Protein AF-A0A7V2E9V0-F1 (afdb_monomer)

Secondary structure (DSSP, 8-state):
--HHHHHHHH-TT-HHHHHHHHHHHHHHHHHHHHTT-HHHHHHHHHHHHHHHHHHHHH-TT-HHHHHHHHHHHHHHHHHHHHTT-HHHHHHHHHHHHHHHHHHHHH--

Nearest PDB structures (foldseek):
  1zu2-assembly1_A  TM=8.548E-01  e=7.743E-02  Arabidopsis thaliana
  8e12-assembly1_B  TM=6.847E-01  e=3.351E-01  synthetic construct
  8e0m-assembly4_L  TM=5.694E-01  e=6.615E-01  synthetic construct
  4jhr-assembly1_B  TM=5.248E-01  e=1.239E+00  Mus musculus

pLDDT: mean 92.77, std 11.83, range [48.84, 98.88]

Foldseek 3Di:
DDPLVVCCVVCVPDLVSLQVQLVVLQVVLVVCVVVVVLVSSLVSLVSSLVSLVVSCVVCVVDLVSLQSNLVSLQSNLVSCVVVVVNVSSVVSNVSSVVSVVVSVVVPD

Radius of gyration: 14.07 Å; Cα contacts (8 Å, |Δi|>4): 119; chains: 1; bounding box: 38×20×38 Å

Sequence (108 aa):
MQLDERLVAEHPQVPQYRQELAGTHNNLGVLLQATGRTAEAEKAYRQALQLRERLAAEHPQVPQYRQELAGTHNNLGLLLQATGRTAEAEKAYRQALQLDERLVAEHP

Solvent-accessible surface area (backbone atoms only — not comparable to full-atom values): 5520 Å² total; per-residue (Å²): 138,57,73,62,64,51,51,34,70,76,42,67,83,46,66,66,56,42,51,52,48,21,50,52,26,38,52,50,12,53,53,26,46,78,69,68,39,50,73,61,12,52,52,24,29,52,54,14,41,58,41,26,53,50,46,28,68,77,38,70,90,45,62,64,37,40,53,53,34,19,55,44,27,41,53,47,14,52,53,29,43,77,70,70,40,49,73,60,11,51,50,26,40,52,53,15,51,56,41,51,54,50,50,44,72,78,57,118

Structure (mmCIF, N/CA/C/O backbone):
data_AF-A0A7V2E9V0-F1
#
_entry.id   AF-A0A7V2E9V0-F1
#
loop_
_atom_site.group_PDB
_atom_site.id
_atom_site.type_symbol
_atom_site.label_atom_id
_atom_site.label_alt_id
_atom_site.label_comp_id
_atom_site.label_asym_id
_atom_site.label_entity_id
_atom_site.label_seq_id
_atom_site.pdbx_PDB_ins_code
_atom_site.Cartn_x
_atom_site.Cartn_y
_atom_site.Cartn_z
_atom_site.occupancy
_atom_site.B_iso_or_equiv
_atom_site.auth_seq_id
_atom_site.auth_comp_id
_atom_site.auth_asym_id
_atom_site.auth_atom_id
_atom_site.pdbx_PDB_model_num
ATOM 1 N N . MET A 1 1 ? 13.100 1.947 15.342 1.00 48.84 1 MET A N 1
ATOM 2 C CA . MET A 1 1 ? 13.970 1.681 14.184 1.00 48.84 1 MET A CA 1
ATOM 3 C C . MET A 1 1 ? 14.191 0.186 14.116 1.00 48.84 1 MET A C 1
ATOM 5 O O . MET A 1 1 ? 14.881 -0.353 14.976 1.00 48.84 1 MET A O 1
ATOM 9 N N . GLN A 1 2 ? 13.511 -0.475 13.182 1.00 54.72 2 GLN A N 1
ATOM 10 C CA . GLN A 1 2 ? 13.718 -1.894 12.876 1.00 54.72 2 GLN A CA 1
ATOM 11 C C . GLN A 1 2 ? 14.872 -2.015 11.868 1.00 54.72 2 GLN A C 1
ATOM 13 O O . GLN A 1 2 ? 15.123 -1.082 11.106 1.00 54.72 2 GLN A O 1
ATOM 18 N N . LEU A 1 3 ? 15.615 -3.123 11.918 1.00 59.44 3 LEU A N 1
ATOM 19 C CA . LEU A 1 3 ? 16.844 -3.360 11.142 1.00 59.44 3 LEU A CA 1
ATOM 20 C C . LEU A 1 3 ? 16.653 -3.103 9.629 1.00 59.44 3 LEU A C 1
ATOM 22 O O . LEU A 1 3 ? 17.548 -2.576 8.970 1.00 59.44 3 LEU A O 1
ATOM 26 N N . ASP A 1 4 ? 15.451 -3.384 9.129 1.00 58.25 4 ASP A N 1
ATOM 27 C CA . ASP A 1 4 ? 15.064 -3.265 7.721 1.00 58.25 4 ASP A CA 1
ATOM 28 C C . ASP A 1 4 ? 15.016 -1.804 7.235 1.00 58.25 4 ASP A C 1
ATOM 30 O O . ASP A 1 4 ? 15.428 -1.503 6.115 1.00 58.25 4 ASP A O 1
ATOM 34 N N . GLU A 1 5 ? 14.609 -0.856 8.091 1.00 64.88 5 GLU A N 1
ATOM 35 C CA . GLU A 1 5 ? 14.615 0.580 7.756 1.00 64.88 5 GLU A CA 1
ATOM 36 C C . GLU A 1 5 ? 16.049 1.114 7.608 1.00 64.88 5 GLU A C 1
ATOM 38 O O . GLU A 1 5 ? 16.317 1.970 6.763 1.00 64.88 5 GLU A O 1
ATOM 43 N N . ARG A 1 6 ? 16.990 0.591 8.410 1.00 66.44 6 ARG A N 1
ATOM 44 C CA . ARG A 1 6 ? 18.412 0.961 8.340 1.00 66.44 6 ARG A CA 1
ATOM 45 C C . ARG A 1 6 ? 19.096 0.379 7.112 1.00 66.44 6 ARG A C 1
ATOM 47 O O . ARG A 1 6 ? 19.824 1.106 6.448 1.00 66.44 6 ARG A O 1
ATOM 54 N N . LEU A 1 7 ? 18.840 -0.885 6.783 1.00 62.81 7 LEU A N 1
ATOM 55 C CA . LEU A 1 7 ? 19.409 -1.524 5.592 1.00 62.81 7 LEU A CA 1
ATOM 56 C C . LEU A 1 7 ? 18.962 -0.831 4.303 1.00 62.81 7 LEU A C 1
ATOM 58 O O . LEU A 1 7 ? 19.778 -0.615 3.411 1.00 62.81 7 LEU A O 1
ATOM 62 N N . VAL A 1 8 ? 17.701 -0.402 4.223 1.00 61.59 8 VAL A N 1
ATOM 63 C CA . VAL A 1 8 ? 17.219 0.394 3.086 1.00 61.59 8 VAL A CA 1
ATOM 64 C C . VAL A 1 8 ? 17.820 1.805 3.078 1.00 61.59 8 VAL A C 1
ATOM 66 O O . VAL A 1 8 ? 18.086 2.337 2.004 1.00 61.59 8 VAL A O 1
ATOM 69 N N . ALA A 1 9 ? 18.078 2.419 4.235 1.00 66.62 9 ALA A N 1
ATOM 70 C CA . ALA A 1 9 ? 18.741 3.724 4.301 1.00 66.62 9 ALA A CA 1
ATOM 71 C C . ALA A 1 9 ? 20.236 3.664 3.924 1.00 66.62 9 ALA A C 1
ATOM 73 O O . ALA A 1 9 ? 20.745 4.595 3.302 1.00 66.62 9 ALA A O 1
ATOM 74 N N . GLU A 1 10 ? 20.928 2.578 4.281 1.00 69.62 10 GLU A N 1
ATOM 75 C CA . GLU A 1 10 ? 22.354 2.351 3.998 1.00 69.62 10 GLU A CA 1
ATOM 76 C C . GLU A 1 10 ? 22.579 1.810 2.568 1.00 69.62 10 GLU A C 1
ATOM 78 O O . GLU A 1 10 ? 23.575 2.142 1.924 1.00 69.62 10 GLU A O 1
ATOM 83 N N . HIS A 1 11 ? 21.619 1.053 2.023 1.00 68.50 11 HIS A N 1
ATOM 84 C CA . HIS A 1 11 ? 21.648 0.505 0.662 1.00 68.50 11 HIS A CA 1
ATOM 85 C C . HIS A 1 11 ? 20.378 0.848 -0.127 1.00 68.50 11 HIS A C 1
ATOM 87 O O . HIS A 1 11 ? 19.682 -0.048 -0.620 1.00 68.50 11 HIS A O 1
ATOM 93 N N . PRO A 1 12 ? 20.081 2.145 -0.333 1.00 63.28 12 PRO A N 1
ATOM 94 C CA . PRO A 1 12 ? 18.840 2.566 -0.959 1.00 63.28 12 PRO A CA 1
ATOM 95 C C . PRO A 1 12 ? 18.734 2.099 -2.400 1.00 63.28 12 PRO A C 1
ATOM 97 O O . PRO A 1 12 ? 17.656 2.172 -2.947 1.00 63.28 12 PRO A O 1
ATOM 100 N N . GLN A 1 13 ? 19.796 1.625 -3.048 1.00 68.31 13 GLN A N 1
ATOM 101 C CA . GLN A 1 13 ? 19.772 1.239 -4.459 1.00 68.31 13 GLN A CA 1
ATOM 102 C C . GLN A 1 13 ? 19.388 -0.223 -4.710 1.00 68.31 13 GLN A C 1
ATOM 104 O O . GLN A 1 13 ? 19.184 -0.569 -5.866 1.00 68.31 13 GLN A O 1
ATOM 109 N N . VAL A 1 14 ? 19.267 -1.070 -3.679 1.00 86.25 14 VAL A N 1
ATOM 110 C CA . VAL A 1 14 ? 18.920 -2.492 -3.857 1.00 86.25 14 VAL A CA 1
ATOM 111 C C . VAL A 1 14 ? 17.393 -2.649 -3.901 1.00 86.25 14 VAL A C 1
ATOM 113 O O . VAL A 1 14 ? 16.742 -2.471 -2.865 1.00 86.25 14 VAL A O 1
ATOM 116 N N . PRO A 1 15 ? 16.789 -2.981 -5.059 1.00 90.06 15 PRO A N 1
ATOM 117 C CA . PRO A 1 15 ? 15.331 -3.037 -5.191 1.00 90.06 15 PRO A CA 1
ATOM 118 C C . PRO A 1 15 ? 14.689 -4.090 -4.280 1.00 90.06 15 PRO A C 1
ATOM 120 O O . PRO A 1 15 ? 13.611 -3.858 -3.737 1.00 90.06 15 PRO A O 1
ATOM 123 N N . GLN A 1 16 ? 15.374 -5.215 -4.054 1.00 91.00 16 GLN A N 1
ATOM 124 C CA . GLN A 1 16 ? 14.893 -6.322 -3.224 1.00 91.00 16 GLN A CA 1
ATOM 125 C C . GLN A 1 16 ? 14.650 -5.894 -1.773 1.00 91.00 16 GLN A C 1
ATOM 127 O O . GLN A 1 16 ? 13.586 -6.167 -1.233 1.00 91.00 16 GLN A O 1
ATOM 132 N N . TYR A 1 17 ? 15.565 -5.136 -1.159 1.00 91.25 17 TYR A N 1
ATOM 133 C CA . TYR A 1 17 ? 15.386 -4.681 0.227 1.00 91.25 17 TYR A CA 1
ATOM 134 C C . TYR A 1 17 ? 14.202 -3.727 0.373 1.00 91.25 17 TYR A C 1
ATOM 136 O O . TYR A 1 17 ? 13.453 -3.799 1.345 1.00 91.25 17 TYR A O 1
ATOM 144 N N . ARG A 1 18 ? 13.989 -2.844 -0.612 1.00 92.00 18 ARG A N 1
ATOM 145 C CA . ARG A 1 18 ? 12.804 -1.977 -0.616 1.00 92.00 18 ARG A CA 1
ATOM 146 C C . ARG A 1 18 ? 11.519 -2.783 -0.794 1.00 92.00 18 ARG A C 1
ATOM 148 O O . ARG A 1 18 ? 10.511 -2.430 -0.187 1.00 92.00 18 ARG A O 1
ATOM 155 N N . GLN A 1 19 ? 11.551 -3.824 -1.625 1.00 94.75 19 GLN A N 1
ATOM 156 C CA . GLN A 1 19 ? 10.399 -4.686 -1.882 1.00 94.75 19 GLN A CA 1
ATOM 157 C C . GLN A 1 19 ? 10.028 -5.495 -0.631 1.00 94.75 19 GLN A C 1
ATOM 159 O O . GLN A 1 19 ? 8.865 -5.480 -0.228 1.00 94.75 19 GLN A O 1
ATOM 164 N N . GLU A 1 20 ? 11.009 -6.089 0.049 1.00 95.06 20 GLU A N 1
ATOM 165 C CA . GLU A 1 20 ? 10.811 -6.773 1.331 1.00 95.06 20 GLU A CA 1
ATOM 166 C C . GLU A 1 20 ? 10.286 -5.817 2.412 1.00 95.06 20 GLU A C 1
ATOM 168 O O . GLU A 1 20 ? 9.271 -6.108 3.049 1.00 95.06 20 GLU A O 1
ATOM 173 N N . LEU A 1 21 ? 10.892 -4.633 2.567 1.00 94.69 21 LEU A N 1
ATOM 174 C CA . LEU A 1 21 ? 10.436 -3.626 3.532 1.00 94.69 21 LEU A CA 1
ATOM 175 C C . LEU A 1 21 ? 8.991 -3.176 3.255 1.00 94.69 21 LEU A C 1
ATOM 177 O O . LEU A 1 21 ? 8.191 -3.033 4.184 1.00 94.69 21 LEU A O 1
ATOM 181 N N . ALA A 1 22 ? 8.622 -2.988 1.984 1.00 97.19 22 ALA A N 1
ATOM 182 C CA . ALA A 1 22 ? 7.249 -2.671 1.601 1.00 97.19 22 ALA A CA 1
ATOM 183 C C . ALA A 1 22 ? 6.279 -3.809 1.952 1.00 97.19 22 ALA A C 1
ATOM 185 O O . ALA A 1 22 ? 5.186 -3.553 2.466 1.00 97.19 22 ALA A O 1
ATOM 186 N N . GLY A 1 23 ? 6.685 -5.061 1.717 1.00 97.75 23 GLY A N 1
ATOM 187 C CA . GLY A 1 23 ? 5.938 -6.251 2.118 1.00 97.75 23 GLY A CA 1
ATOM 188 C C . GLY A 1 23 ? 5.695 -6.300 3.627 1.00 97.75 23 GLY A C 1
ATOM 189 O O . GLY A 1 23 ? 4.554 -6.474 4.063 1.00 97.75 23 GLY A O 1
ATOM 190 N N . THR A 1 24 ? 6.732 -6.054 4.428 1.00 97.88 24 THR A N 1
ATOM 191 C CA . THR A 1 24 ? 6.645 -6.006 5.894 1.00 97.88 24 THR A CA 1
ATOM 192 C C . THR A 1 24 ? 5.702 -4.905 6.373 1.00 97.88 24 THR A C 1
ATOM 194 O O . THR A 1 24 ? 4.823 -5.170 7.196 1.00 97.88 24 THR A O 1
ATOM 197 N N . HIS A 1 25 ? 5.803 -3.690 5.823 1.00 98.50 25 HIS A N 1
ATOM 198 C CA . HIS A 1 25 ? 4.872 -2.603 6.140 1.00 98.50 25 HIS A CA 1
ATOM 199 C C . HIS A 1 25 ? 3.424 -2.947 5.777 1.00 98.50 25 HIS A C 1
ATOM 201 O O . HIS A 1 25 ? 2.518 -2.700 6.571 1.00 98.50 25 HIS A O 1
ATOM 207 N N . ASN A 1 26 ? 3.188 -3.556 4.613 1.00 98.62 26 ASN A N 1
ATOM 208 C CA . ASN A 1 26 ? 1.847 -3.977 4.219 1.00 98.62 26 ASN A CA 1
ATOM 209 C C . ASN A 1 26 ? 1.272 -5.021 5.189 1.00 98.62 26 ASN A C 1
ATOM 211 O O . ASN A 1 26 ? 0.135 -4.883 5.632 1.00 98.62 26 ASN A O 1
ATOM 215 N N . ASN A 1 27 ? 2.059 -6.029 5.567 1.00 98.69 27 ASN A N 1
ATOM 216 C CA . ASN A 1 27 ? 1.620 -7.074 6.495 1.00 98.69 27 ASN A CA 1
ATOM 217 C C . ASN A 1 27 ? 1.365 -6.525 7.904 1.00 98.69 27 ASN A C 1
ATOM 219 O O . ASN A 1 27 ? 0.390 -6.906 8.555 1.00 98.69 27 ASN A O 1
ATOM 223 N N . LEU A 1 28 ? 2.195 -5.582 8.357 1.00 98.56 28 LEU A N 1
ATOM 224 C CA . LEU A 1 28 ? 1.951 -4.848 9.592 1.00 98.56 28 LEU A CA 1
ATOM 225 C C . LEU A 1 28 ? 0.636 -4.060 9.509 1.00 98.56 28 LEU A C 1
ATOM 227 O O . LEU A 1 28 ? -0.148 -4.099 10.452 1.00 98.56 28 LEU A O 1
ATOM 231 N N . GLY A 1 29 ? 0.359 -3.405 8.378 1.00 98.56 29 GLY A N 1
ATOM 232 C CA . GLY A 1 29 ? -0.912 -2.726 8.123 1.00 98.56 29 GLY A CA 1
ATOM 233 C C . GLY A 1 29 ? -2.118 -3.656 8.266 1.00 98.56 29 GLY A C 1
ATOM 234 O O . GLY A 1 29 ? -3.067 -3.318 8.975 1.00 98.56 29 GLY A O 1
ATOM 235 N N . VAL A 1 30 ? -2.042 -4.858 7.687 1.00 98.69 30 VAL A N 1
ATOM 236 C CA . VAL A 1 30 ? -3.092 -5.889 7.793 1.00 98.69 30 VAL A CA 1
ATOM 237 C C . VAL A 1 30 ? -3.322 -6.297 9.249 1.00 98.69 30 VAL A C 1
ATOM 239 O O . VAL A 1 30 ? -4.461 -6.310 9.719 1.00 98.69 30 VAL A O 1
ATOM 242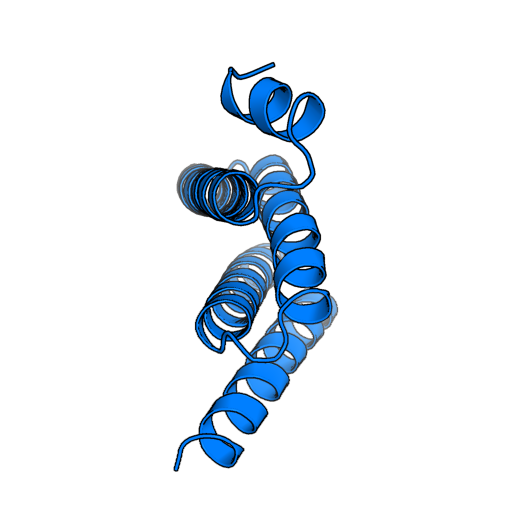 N N . LEU A 1 31 ? -2.253 -6.579 9.997 1.00 98.75 31 LEU A N 1
ATOM 243 C CA . LEU A 1 31 ? -2.350 -6.950 11.410 1.00 98.75 31 LEU A CA 1
ATOM 244 C C . LEU A 1 31 ? -2.934 -5.815 12.270 1.00 98.75 31 LEU A C 1
ATOM 246 O O . LEU A 1 31 ? -3.779 -6.046 13.139 1.00 98.75 31 LEU A O 1
ATOM 250 N N . LEU A 1 32 ? -2.498 -4.576 12.035 1.00 98.62 32 LEU A N 1
ATOM 251 C CA . LEU A 1 32 ? -2.977 -3.397 12.758 1.00 98.62 32 LEU A CA 1
ATOM 252 C C . LEU A 1 32 ? -4.456 -3.122 12.466 1.00 98.62 32 LEU A C 1
ATOM 254 O O . LEU A 1 32 ? -5.212 -2.804 13.382 1.00 98.62 32 LEU A O 1
ATOM 258 N N . GLN A 1 33 ? -4.894 -3.310 11.220 1.00 98.12 33 GLN A N 1
ATOM 259 C CA . GLN A 1 33 ? -6.303 -3.219 10.844 1.00 98.12 33 GLN A CA 1
ATOM 260 C C . GLN A 1 33 ? -7.138 -4.275 11.574 1.00 98.12 33 GLN A C 1
ATOM 262 O O . GLN A 1 33 ? -8.148 -3.934 12.187 1.00 98.12 33 GLN A O 1
ATOM 267 N N . ALA A 1 34 ? -6.692 -5.535 11.566 1.00 97.94 34 ALA A N 1
ATOM 268 C CA . ALA A 1 34 ? -7.380 -6.638 12.240 1.00 97.94 34 ALA A CA 1
ATOM 269 C C . ALA A 1 34 ? -7.484 -6.446 13.766 1.00 97.94 34 ALA A C 1
ATOM 271 O O . ALA A 1 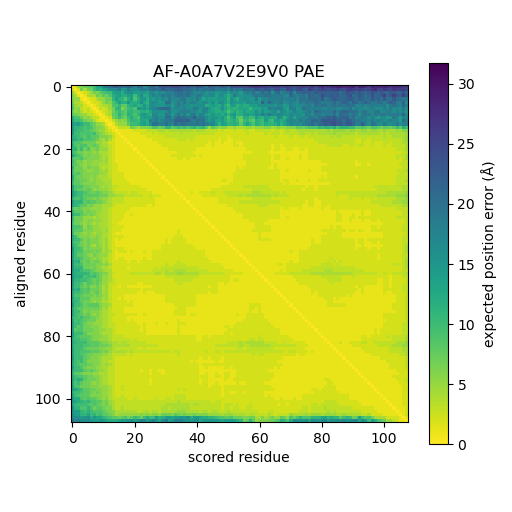34 ? -8.389 -6.982 14.399 1.00 97.94 34 ALA A O 1
ATOM 272 N N . THR A 1 35 ? -6.582 -5.657 14.355 1.00 97.81 35 THR A N 1
ATOM 273 C CA . THR A 1 35 ? -6.565 -5.331 15.791 1.00 97.81 35 THR A CA 1
ATOM 274 C C . THR A 1 35 ? -7.199 -3.974 16.122 1.00 97.81 35 THR A C 1
ATOM 276 O O . THR A 1 35 ? -7.121 -3.521 17.261 1.00 97.81 35 THR A O 1
ATOM 279 N N . GLY A 1 36 ? -7.839 -3.309 15.151 1.00 97.00 36 GLY A N 1
ATOM 280 C CA . GLY A 1 36 ? -8.544 -2.038 15.353 1.00 97.00 36 GLY A CA 1
ATOM 281 C C . GLY A 1 36 ? -7.644 -0.799 15.455 1.00 97.00 36 GLY A C 1
ATOM 282 O O . GLY A 1 36 ? -8.137 0.302 15.693 1.00 97.00 36 GLY A O 1
ATOM 283 N N . ARG A 1 37 ? -6.331 -0.931 15.236 1.00 98.50 37 ARG A N 1
ATOM 284 C CA . ARG A 1 37 ? -5.347 0.168 15.277 1.00 98.50 37 ARG A CA 1
ATOM 285 C C . ARG A 1 37 ? -5.287 0.900 13.935 1.00 98.50 37 ARG A C 1
ATOM 287 O O . ARG A 1 37 ? -4.263 0.926 13.253 1.00 98.50 37 ARG A O 1
ATOM 294 N N . THR A 1 38 ? -6.413 1.486 13.539 1.00 97.56 38 THR A N 1
ATOM 295 C CA . THR A 1 38 ? -6.651 1.976 12.170 1.00 97.56 38 THR A CA 1
ATOM 296 C C . THR A 1 38 ? -5.675 3.064 11.712 1.00 97.56 38 THR A C 1
ATOM 298 O O . THR A 1 38 ? -5.173 2.990 10.594 1.00 97.56 38 THR A O 1
ATOM 301 N N . ALA A 1 39 ? -5.338 4.034 12.566 1.00 98.12 39 ALA A N 1
ATOM 302 C CA . ALA A 1 39 ? -4.396 5.103 12.214 1.00 98.12 39 ALA A CA 1
ATOM 303 C C . ALA A 1 39 ? -2.975 4.574 11.937 1.00 98.12 39 ALA A C 1
ATOM 305 O O . ALA A 1 39 ? -2.281 5.041 11.033 1.00 98.12 39 ALA A O 1
ATOM 306 N N . GLU A 1 40 ? -2.540 3.573 12.701 1.00 98.44 40 GLU A N 1
ATOM 307 C CA . GLU A 1 40 ? -1.228 2.953 12.517 1.00 98.44 40 GLU A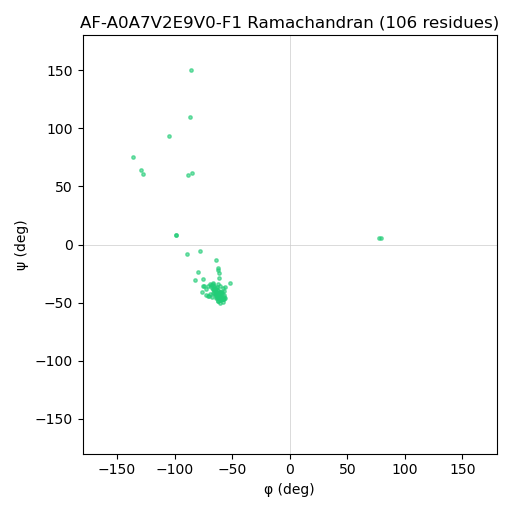 CA 1
ATOM 308 C C . GLU A 1 40 ? -1.217 2.031 11.296 1.00 98.44 40 GLU A C 1
ATOM 310 O O . GLU A 1 40 ? -0.231 2.008 10.560 1.00 98.44 40 GLU A O 1
ATOM 315 N N . ALA A 1 41 ? -2.330 1.336 11.037 1.00 98.62 41 ALA A N 1
ATOM 316 C CA . ALA A 1 41 ? -2.516 0.555 9.821 1.00 98.62 41 ALA A CA 1
ATOM 317 C C . ALA A 1 41 ? -2.398 1.432 8.566 1.00 98.62 41 ALA A C 1
ATOM 319 O O . ALA A 1 41 ? -1.659 1.095 7.643 1.00 98.62 41 ALA A O 1
ATOM 320 N N . GLU A 1 42 ? -3.058 2.596 8.554 1.00 98.62 42 GLU A N 1
ATOM 321 C CA . GLU A 1 42 ?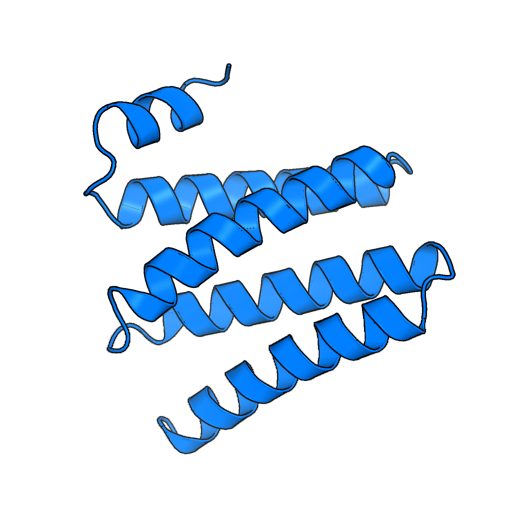 -2.977 3.541 7.436 1.00 98.62 42 GLU A CA 1
ATOM 322 C C . GLU A 1 42 ? -1.544 4.027 7.222 1.00 98.62 42 GLU A C 1
ATOM 324 O O . GLU A 1 42 ? -1.066 4.051 6.086 1.00 98.62 42 GLU A O 1
ATOM 329 N N . LYS A 1 43 ? -0.835 4.374 8.303 1.00 98.50 43 LYS A N 1
ATOM 330 C CA . LYS A 1 43 ? 0.573 4.773 8.219 1.00 98.50 43 LYS A CA 1
ATOM 331 C C . LYS A 1 43 ? 1.422 3.672 7.578 1.00 98.50 43 LYS A C 1
ATOM 333 O O . LYS A 1 43 ? 2.192 3.970 6.667 1.00 98.50 43 LYS A O 1
ATOM 338 N N . ALA A 1 44 ? 1.249 2.423 8.007 1.00 98.69 44 ALA A N 1
ATOM 339 C CA . ALA A 1 44 ? 1.995 1.289 7.474 1.00 98.69 44 ALA A CA 1
ATOM 340 C C . ALA A 1 44 ? 1.693 1.056 5.980 1.00 98.69 44 ALA A C 1
ATOM 342 O O . ALA A 1 44 ? 2.619 0.959 5.175 1.00 98.69 44 ALA A O 1
ATOM 343 N N . TYR A 1 45 ? 0.420 1.078 5.568 1.00 98.75 45 TYR A N 1
ATOM 344 C CA . TYR A 1 45 ? 0.060 0.974 4.150 1.00 98.75 45 TYR A CA 1
ATOM 345 C C . TYR A 1 45 ? 0.644 2.114 3.310 1.00 98.75 45 TYR A C 1
ATOM 347 O O . TYR A 1 45 ? 1.162 1.866 2.224 1.00 98.75 45 TYR A O 1
ATOM 355 N N . ARG A 1 46 ? 0.631 3.358 3.807 1.00 98.56 46 ARG A N 1
ATOM 356 C CA . ARG A 1 46 ? 1.227 4.496 3.088 1.00 98.56 46 ARG A CA 1
ATOM 357 C C . ARG A 1 46 ? 2.748 4.382 2.949 1.00 98.56 46 ARG A C 1
ATOM 359 O O . ARG A 1 46 ? 3.278 4.752 1.905 1.00 98.56 46 ARG A O 1
ATOM 366 N N . GLN A 1 47 ? 3.447 3.839 3.949 1.00 98.06 47 GLN A N 1
ATOM 367 C CA . GLN A 1 47 ? 4.883 3.546 3.839 1.00 98.06 47 GLN A CA 1
ATOM 368 C C . GLN A 1 47 ? 5.157 2.475 2.772 1.00 98.06 47 GLN A C 1
ATOM 370 O O . GLN A 1 47 ? 6.053 2.650 1.945 1.00 98.06 47 GLN A O 1
ATOM 375 N N . ALA A 1 48 ? 4.351 1.408 2.734 1.00 98.44 48 ALA A N 1
ATOM 376 C CA . ALA A 1 48 ? 4.442 0.387 1.691 1.00 98.44 48 ALA A CA 1
ATOM 377 C C . ALA A 1 48 ? 4.177 0.964 0.288 1.00 98.44 48 ALA A C 1
ATOM 379 O O . ALA A 1 48 ? 4.928 0.666 -0.642 1.00 98.44 48 ALA A O 1
ATOM 380 N N . LEU A 1 49 ? 3.161 1.827 0.143 1.00 98.62 49 LEU A N 1
ATOM 381 C CA . LEU A 1 49 ? 2.850 2.513 -1.117 1.00 98.62 49 LEU A CA 1
ATOM 382 C C . LEU A 1 49 ? 4.033 3.342 -1.612 1.00 98.62 49 LEU A C 1
ATOM 384 O O . LEU A 1 49 ? 4.451 3.165 -2.748 1.00 98.62 49 LEU A O 1
ATOM 388 N N . GLN A 1 50 ? 4.637 4.169 -0.756 1.00 97.62 50 GLN A N 1
AT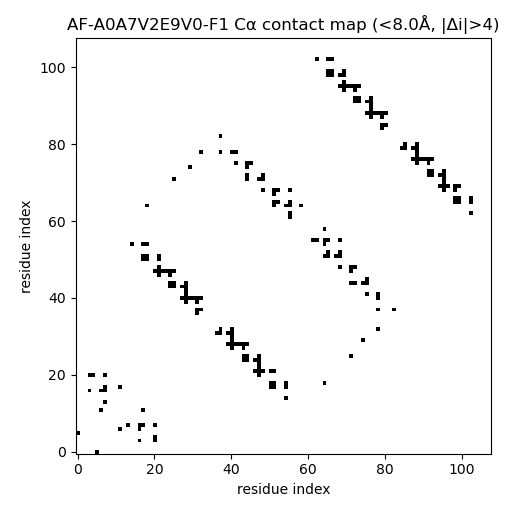OM 389 C CA . GLN A 1 50 ? 5.771 5.012 -1.145 1.00 97.62 50 GLN A CA 1
ATOM 390 C C . GLN A 1 50 ? 6.950 4.197 -1.710 1.00 97.62 50 GLN A C 1
ATOM 392 O O . GLN A 1 50 ? 7.608 4.618 -2.664 1.00 97.62 50 GLN A O 1
ATOM 397 N N . LEU A 1 51 ? 7.243 3.036 -1.118 1.00 96.44 51 LEU A N 1
ATOM 398 C CA . LEU A 1 51 ? 8.310 2.151 -1.591 1.00 96.44 51 LEU A CA 1
ATOM 399 C C . LEU A 1 51 ? 7.935 1.481 -2.920 1.00 96.44 51 LEU A C 1
ATOM 401 O O . LEU A 1 51 ? 8.748 1.458 -3.845 1.00 96.44 51 LEU A O 1
ATOM 405 N N . ARG A 1 52 ? 6.700 0.983 -3.033 1.00 97.94 52 ARG A N 1
ATOM 406 C CA . ARG A 1 52 ? 6.189 0.300 -4.231 1.00 97.94 52 ARG A CA 1
ATOM 407 C C . ARG A 1 52 ? 6.014 1.238 -5.423 1.00 97.94 52 ARG A C 1
ATOM 409 O O . ARG A 1 52 ? 6.337 0.846 -6.538 1.00 97.94 52 ARG A O 1
ATOM 416 N N . GLU A 1 53 ? 5.600 2.484 -5.200 1.00 97.56 53 GLU A N 1
ATOM 417 C CA . GLU A 1 53 ? 5.534 3.528 -6.231 1.00 97.56 53 GLU A CA 1
ATOM 418 C C . GLU A 1 53 ? 6.916 3.791 -6.837 1.00 97.56 53 GLU A C 1
ATOM 420 O O . GLU A 1 53 ? 7.060 3.821 -8.059 1.00 97.56 53 GLU A O 1
ATOM 425 N N . ARG A 1 54 ? 7.951 3.915 -5.994 1.00 95.62 54 ARG A N 1
ATOM 426 C CA . ARG A 1 54 ? 9.335 4.084 -6.463 1.00 95.62 54 ARG A CA 1
ATOM 427 C C . ARG A 1 54 ? 9.825 2.866 -7.238 1.00 95.62 54 ARG A C 1
ATOM 429 O O . ARG A 1 54 ? 10.367 3.030 -8.322 1.00 95.62 54 ARG A O 1
ATOM 436 N N . LEU A 1 55 ? 9.594 1.656 -6.724 1.00 96.44 55 LEU A N 1
ATOM 437 C CA . LEU A 1 55 ? 9.981 0.416 -7.409 1.00 96.44 55 LEU A CA 1
ATOM 438 C C . LEU A 1 55 ? 9.311 0.276 -8.781 1.00 96.44 55 LEU A C 1
ATOM 440 O O . LEU A 1 55 ? 9.987 -0.019 -9.762 1.00 96.44 55 LEU A O 1
ATOM 444 N N . ALA A 1 56 ? 8.005 0.535 -8.870 1.00 97.06 56 ALA A N 1
ATOM 445 C CA . ALA A 1 56 ? 7.260 0.458 -10.123 1.00 97.06 56 ALA A CA 1
ATOM 446 C C . ALA A 1 56 ? 7.689 1.529 -11.143 1.00 97.06 56 ALA A C 1
ATOM 448 O O . ALA A 1 56 ? 7.655 1.273 -12.347 1.00 97.06 56 ALA A O 1
ATOM 449 N N . ALA A 1 57 ? 8.089 2.717 -10.675 1.00 96.25 57 ALA A N 1
ATOM 450 C CA . ALA A 1 57 ? 8.588 3.794 -11.528 1.00 96.25 57 ALA A CA 1
ATOM 451 C C . ALA A 1 57 ? 10.029 3.551 -12.011 1.00 96.25 57 ALA A C 1
ATOM 453 O O . ALA A 1 57 ? 10.336 3.820 -13.170 1.00 96.25 57 ALA A O 1
ATOM 454 N N . GLU A 1 58 ? 10.905 3.042 -11.141 1.00 95.88 58 GLU A N 1
ATOM 455 C CA . GLU A 1 58 ? 12.314 2.755 -11.454 1.00 95.88 58 GLU A CA 1
ATOM 456 C C . GLU A 1 58 ? 12.480 1.484 -12.304 1.00 95.88 58 GLU A C 1
ATOM 458 O O . GLU A 1 58 ? 13.412 1.394 -13.104 1.00 95.88 58 GLU A O 1
ATOM 463 N N . HIS A 1 59 ? 11.570 0.516 -12.165 1.00 95.38 59 HIS A N 1
ATOM 464 C CA . HIS A 1 59 ? 11.624 -0.774 -12.858 1.00 95.38 59 HIS A CA 1
ATOM 465 C C . HIS A 1 59 ? 10.298 -1.103 -13.569 1.00 95.38 59 HIS A C 1
ATOM 467 O O . HIS A 1 59 ? 9.640 -2.092 -13.233 1.00 95.38 59 HIS A O 1
ATOM 473 N N . PRO A 1 60 ? 9.885 -0.311 -14.578 1.00 95.44 60 PRO A N 1
ATOM 474 C CA . PRO A 1 60 ? 8.611 -0.504 -15.273 1.00 95.44 60 PRO A CA 1
ATOM 475 C C . PRO A 1 60 ? 8.507 -1.851 -16.011 1.00 95.44 60 PRO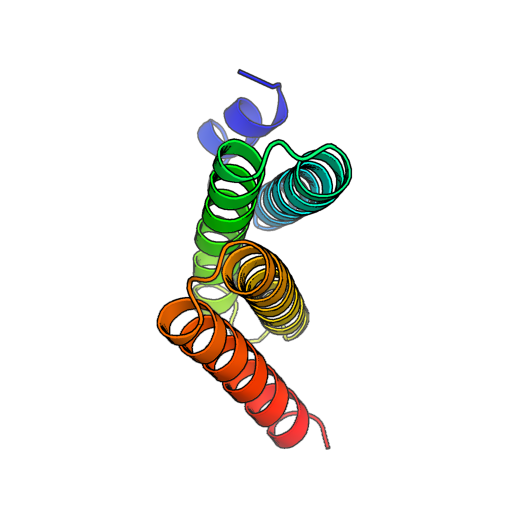 A C 1
ATOM 477 O O . PRO A 1 60 ? 7.412 -2.307 -16.306 1.00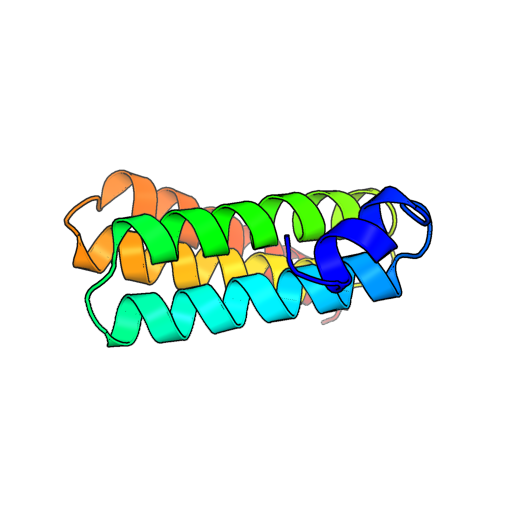 95.44 60 PRO A O 1
ATOM 480 N N . GLN A 1 61 ? 9.623 -2.509 -16.306 1.00 94.88 61 GLN A N 1
ATOM 481 C CA . GLN A 1 61 ? 9.665 -3.833 -16.927 1.00 94.88 61 GLN A CA 1
ATOM 482 C C . GLN A 1 61 ? 9.369 -4.991 -15.957 1.00 94.88 61 GLN A C 1
ATOM 484 O O . GLN A 1 61 ? 9.320 -6.138 -16.391 1.00 94.88 61 GLN A O 1
ATOM 489 N N . VAL A 1 62 ? 9.226 -4.719 -14.653 1.00 96.19 62 VAL A N 1
ATOM 490 C CA . VAL A 1 62 ? 8.961 -5.730 -13.616 1.00 96.19 62 VAL A CA 1
ATOM 491 C C . VAL A 1 62 ? 7.487 -5.637 -13.188 1.00 96.19 62 VAL A C 1
ATOM 493 O O . VAL A 1 62 ? 7.153 -4.846 -12.300 1.00 96.19 62 VAL A O 1
ATOM 496 N N . PRO A 1 63 ? 6.573 -6.420 -13.796 1.00 96.00 63 PRO A N 1
ATOM 497 C CA . PRO A 1 63 ? 5.132 -6.306 -13.548 1.00 96.00 63 PRO A CA 1
ATOM 498 C C . PRO A 1 63 ? 4.739 -6.591 -12.092 1.00 96.00 63 PRO A C 1
ATOM 500 O O . PRO A 1 63 ? 3.788 -5.998 -11.579 1.00 96.00 63 PRO A O 1
ATOM 503 N N . GLN A 1 64 ? 5.511 -7.425 -11.389 1.00 97.06 64 GLN A N 1
ATOM 504 C CA . GLN A 1 64 ? 5.281 -7.769 -9.985 1.00 97.06 64 GLN A CA 1
ATOM 505 C C . GLN A 1 64 ? 5.230 -6.526 -9.082 1.00 97.06 64 GLN A C 1
ATOM 507 O O . GLN A 1 64 ? 4.394 -6.456 -8.186 1.00 97.06 64 GLN A O 1
ATOM 512 N N . TYR A 1 65 ? 6.047 -5.497 -9.339 1.00 97.75 65 TYR A N 1
ATOM 513 C CA . TYR A 1 65 ? 6.036 -4.282 -8.514 1.00 97.75 65 TYR A CA 1
ATOM 514 C C . TYR A 1 65 ? 4.734 -3.487 -8.645 1.00 97.75 65 TYR A C 1
ATOM 516 O O . TYR A 1 65 ? 4.248 -2.942 -7.654 1.00 97.75 65 TYR A O 1
ATOM 524 N N . ARG A 1 66 ? 4.128 -3.451 -9.838 1.00 97.81 66 ARG A N 1
ATOM 525 C CA . ARG A 1 66 ? 2.813 -2.818 -10.035 1.00 97.81 66 ARG A CA 1
ATOM 526 C C . ARG A 1 66 ? 1.691 -3.649 -9.430 1.00 97.81 66 ARG A C 1
ATOM 528 O O . ARG A 1 66 ? 0.784 -3.076 -8.837 1.00 97.81 66 ARG A O 1
ATOM 535 N N . GLN A 1 67 ? 1.779 -4.973 -9.533 1.00 98.12 67 GLN A N 1
ATOM 536 C CA . GLN A 1 67 ? 0.804 -5.887 -8.940 1.00 98.12 67 GLN A CA 1
ATOM 537 C C . GLN A 1 67 ? 0.783 -5.745 -7.410 1.00 98.12 67 GLN A C 1
ATOM 539 O O . GLN A 1 67 ? -0.271 -5.619 -6.789 1.00 98.12 67 GLN A O 1
ATOM 544 N N . GLU A 1 68 ? 1.956 -5.686 -6.782 1.00 98.50 68 GLU A N 1
ATOM 545 C CA . GLU A 1 68 ? 2.064 -5.430 -5.348 1.00 98.50 68 GLU A CA 1
ATOM 546 C C . GLU A 1 68 ? 1.585 -4.021 -4.950 1.00 98.50 68 GLU A C 1
ATOM 548 O O . GLU A 1 68 ? 0.953 -3.842 -3.900 1.00 98.50 68 GLU A O 1
ATOM 553 N N . LEU A 1 69 ? 1.871 -3.008 -5.777 1.00 98.75 69 LEU A N 1
ATOM 554 C CA . LEU A 1 69 ? 1.373 -1.645 -5.583 1.00 98.75 69 LEU A CA 1
ATOM 555 C C . LEU A 1 69 ? -0.165 -1.614 -5.597 1.00 98.75 69 LEU A C 1
ATOM 557 O O . LEU A 1 69 ? -0.769 -1.054 -4.678 1.00 98.75 69 LEU A O 1
ATOM 561 N N . ALA A 1 70 ? -0.791 -2.279 -6.572 1.00 98.69 70 ALA A N 1
ATOM 562 C CA . ALA A 1 70 ? -2.242 -2.414 -6.678 1.00 98.69 70 ALA A CA 1
ATOM 563 C C . ALA A 1 70 ? -2.843 -3.093 -5.438 1.00 98.69 70 ALA A C 1
ATOM 565 O O . ALA A 1 70 ? -3.763 -2.557 -4.816 1.00 98.69 70 ALA A O 1
ATOM 566 N N . GLY A 1 71 ? -2.250 -4.208 -4.994 1.00 98.81 71 GLY A N 1
ATOM 567 C CA . GLY A 1 71 ? -2.681 -4.906 -3.779 1.00 98.81 71 GLY A CA 1
ATOM 568 C C . GLY A 1 71 ? -2.631 -4.025 -2.523 1.00 98.81 71 GLY A C 1
ATOM 569 O O . GLY A 1 71 ? -3.535 -4.066 -1.688 1.00 98.81 71 GLY A O 1
ATOM 570 N N . THR A 1 72 ? -1.620 -3.160 -2.408 1.00 98.81 72 THR A N 1
ATOM 571 C CA . THR A 1 72 ? -1.508 -2.220 -1.276 1.00 98.81 72 THR A CA 1
ATOM 572 C C . THR A 1 72 ? -2.585 -1.141 -1.322 1.00 98.81 72 THR A C 1
ATOM 574 O O . THR A 1 72 ? -3.179 -0.817 -0.293 1.00 98.81 72 THR A O 1
ATOM 577 N N . HIS A 1 73 ? -2.863 -0.593 -2.510 1.00 98.88 73 HIS A N 1
ATOM 578 C CA . HIS A 1 73 ? -3.950 0.365 -2.704 1.00 98.88 73 HIS A CA 1
ATOM 579 C C . HIS A 1 73 ? -5.306 -0.244 -2.339 1.00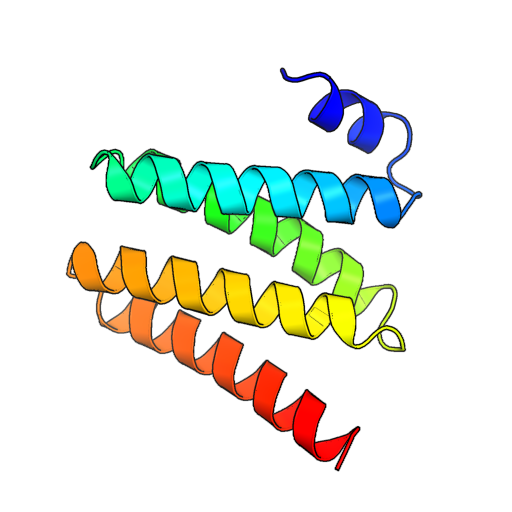 98.88 73 HIS A C 1
ATOM 581 O O . HIS A 1 73 ? -6.100 0.408 -1.663 1.00 98.88 73 HIS A O 1
ATOM 587 N N . ASN A 1 74 ? -5.546 -1.504 -2.705 1.00 98.75 74 ASN A N 1
ATOM 588 C CA . ASN A 1 74 ? -6.758 -2.222 -2.327 1.00 98.75 74 ASN A CA 1
ATOM 589 C C . ASN A 1 74 ? -6.896 -2.364 -0.798 1.00 98.75 74 ASN A C 1
ATOM 591 O O . ASN A 1 74 ? -7.956 -2.073 -0.244 1.00 98.75 74 ASN A O 1
ATOM 595 N N . ASN A 1 75 ? -5.815 -2.731 -0.098 1.00 98.81 75 ASN A N 1
ATOM 596 C CA . ASN A 1 75 ? -5.811 -2.834 1.368 1.00 98.81 75 ASN A CA 1
ATOM 597 C C . ASN A 1 75 ? -6.069 -1.483 2.051 1.00 98.81 75 ASN A C 1
ATOM 599 O O . ASN A 1 75 ? -6.855 -1.400 2.998 1.00 98.81 75 ASN A O 1
ATOM 603 N N . LEU A 1 76 ? -5.459 -0.408 1.542 1.00 98.81 76 LEU A N 1
ATOM 604 C CA . LEU A 1 76 ? -5.734 0.942 2.025 1.00 98.81 76 LEU A CA 1
ATOM 605 C C . LEU A 1 76 ? -7.197 1.335 1.765 1.00 98.81 76 LEU A C 1
ATOM 607 O O . LEU A 1 76 ? -7.838 1.888 2.655 1.00 98.81 76 LEU A O 1
ATOM 611 N N . GLY A 1 77 ? -7.743 1.012 0.590 1.00 98.75 77 GLY A N 1
ATOM 612 C CA . GLY A 1 77 ? -9.151 1.233 0.257 1.00 98.75 77 GLY A CA 1
ATOM 613 C C . GLY A 1 77 ? -10.098 0.551 1.246 1.00 98.75 77 GLY A C 1
ATOM 614 O O . GLY A 1 77 ? -11.007 1.199 1.766 1.00 98.75 77 GLY A O 1
ATOM 615 N N . LEU A 1 78 ? -9.825 -0.711 1.594 1.00 98.69 78 LEU A N 1
ATOM 616 C CA . LEU A 1 78 ? -10.602 -1.468 2.584 1.00 98.69 78 LEU A CA 1
ATOM 617 C C . LEU A 1 78 ? -10.570 -0.805 3.965 1.00 98.69 78 LEU A C 1
ATOM 619 O O . LEU A 1 78 ? -11.605 -0.664 4.617 1.00 98.69 78 LEU A O 1
ATOM 623 N N . LEU A 1 79 ? -9.394 -0.362 4.414 1.00 98.69 79 LEU A N 1
ATOM 624 C CA . LEU A 1 79 ? -9.249 0.339 5.690 1.00 98.69 79 LEU A CA 1
ATOM 625 C C . LEU A 1 79 ? -9.999 1.684 5.700 1.00 98.69 79 LEU A C 1
ATOM 627 O O . LEU A 1 79 ? -10.685 2.015 6.670 1.00 98.69 79 LEU A O 1
ATOM 631 N N . LEU A 1 80 ? -9.880 2.465 4.624 1.00 98.69 80 LEU A N 1
ATOM 632 C CA . LEU A 1 80 ? -10.551 3.760 4.480 1.00 98.69 80 LEU A CA 1
ATOM 633 C C . LEU A 1 80 ? -12.076 3.601 4.437 1.00 98.69 80 LEU A C 1
ATOM 635 O O . LEU A 1 80 ? -12.796 4.370 5.072 1.00 98.69 80 LEU A O 1
ATOM 639 N N . GLN A 1 81 ? -12.575 2.564 3.763 1.00 98.31 81 GLN A N 1
ATOM 640 C CA . GLN A 1 81 ? -13.996 2.225 3.756 1.00 98.31 81 GLN A CA 1
ATOM 641 C C . GLN A 1 81 ? -14.487 1.877 5.167 1.00 98.31 81 GLN A C 1
ATOM 643 O O . GLN A 1 81 ? -15.486 2.435 5.619 1.00 98.31 81 GLN A O 1
ATOM 648 N N . ALA A 1 82 ? -13.761 1.014 5.885 1.00 97.44 82 ALA A N 1
ATOM 649 C CA . ALA A 1 82 ? -14.108 0.609 7.249 1.00 97.44 82 ALA A CA 1
ATOM 650 C C . ALA A 1 82 ? -14.110 1.780 8.252 1.00 97.44 82 ALA A C 1
ATOM 652 O O . ALA A 1 82 ? -14.761 1.704 9.291 1.00 97.44 82 ALA A O 1
ATOM 653 N N . THR A 1 83 ? -13.409 2.874 7.939 1.00 97.19 83 THR A N 1
ATOM 654 C CA . THR A 1 83 ? -13.362 4.104 8.749 1.00 97.19 83 THR A CA 1
ATOM 655 C C . THR A 1 83 ? -14.307 5.205 8.247 1.00 97.19 83 THR A C 1
ATOM 657 O O . THR A 1 83 ? -14.264 6.325 8.750 1.00 97.19 83 THR A O 1
ATOM 660 N N . GLY A 1 84 ? -15.178 4.909 7.274 1.00 97.88 84 GLY A N 1
ATOM 661 C CA . GLY A 1 84 ? -16.179 5.845 6.746 1.00 97.88 84 GLY A CA 1
ATOM 662 C C . GLY A 1 84 ? -15.645 6.873 5.739 1.00 97.88 84 GLY A C 1
ATOM 663 O O . GLY A 1 84 ? -16.395 7.739 5.293 1.00 97.88 84 GLY A O 1
ATOM 664 N N . ARG A 1 85 ? -14.374 6.781 5.330 1.00 98.50 85 ARG A N 1
ATOM 665 C CA . ARG A 1 85 ? -13.717 7.696 4.376 1.00 98.50 85 ARG A CA 1
ATOM 666 C C . ARG A 1 85 ? -13.913 7.225 2.935 1.00 98.50 85 ARG A C 1
ATOM 668 O O . ARG A 1 85 ? -12.960 6.947 2.208 1.00 98.50 85 ARG A O 1
ATOM 675 N N . THR A 1 86 ? -15.172 7.123 2.521 1.00 98.00 86 THR A N 1
ATOM 676 C CA . THR A 1 86 ? -15.587 6.490 1.256 1.00 98.00 86 THR A CA 1
ATOM 677 C C . THR A 1 86 ? -14.967 7.121 0.008 1.00 98.00 86 THR A C 1
ATOM 679 O O . THR A 1 86 ? -14.523 6.389 -0.870 1.00 98.00 86 THR A O 1
ATOM 682 N N . ALA A 1 87 ? -14.859 8.451 -0.061 1.00 98.56 87 ALA A N 1
ATOM 683 C CA . ALA A 1 87 ? -14.252 9.135 -1.208 1.00 98.56 87 ALA A CA 1
ATOM 684 C C . ALA A 1 87 ? -12.753 8.812 -1.370 1.00 98.56 87 ALA A C 1
ATOM 686 O O . ALA A 1 87 ? -12.252 8.641 -2.482 1.00 98.56 87 ALA A O 1
ATOM 687 N N . GLU A 1 88 ? -12.022 8.696 -0.260 1.00 98.56 88 GLU A N 1
ATOM 688 C CA . GLU A 1 88 ? -10.607 8.317 -0.293 1.00 98.56 88 GLU A CA 1
ATOM 689 C C . GLU A 1 88 ? -10.438 6.823 -0.588 1.00 98.56 88 GLU A C 1
ATOM 691 O O . GLU A 1 88 ? -9.522 6.448 -1.321 1.00 98.56 88 GLU A O 1
ATOM 696 N N . ALA A 1 89 ? -11.348 5.983 -0.086 1.00 98.75 89 ALA A N 1
ATOM 697 C CA . ALA A 1 89 ? -11.395 4.565 -0.424 1.00 98.75 89 ALA A CA 1
ATOM 698 C C . ALA A 1 89 ? -11.615 4.350 -1.930 1.00 98.75 89 ALA A C 1
ATOM 700 O O . ALA A 1 89 ? -10.868 3.605 -2.558 1.00 98.75 89 ALA A O 1
ATOM 701 N N . GLU A 1 90 ? -12.580 5.054 -2.532 1.00 98.75 90 GLU A N 1
ATOM 702 C CA . GLU A 1 90 ? -12.844 5.013 -3.976 1.00 98.75 90 GLU A CA 1
ATOM 703 C C . GLU A 1 90 ? -11.605 5.404 -4.784 1.00 98.75 90 GLU A C 1
ATOM 705 O O . GLU A 1 90 ? -11.260 4.735 -5.759 1.00 98.75 90 GLU A O 1
ATOM 710 N N . LYS A 1 91 ? -10.893 6.454 -4.357 1.00 98.75 91 LYS A N 1
ATOM 711 C CA . LYS A 1 91 ? -9.637 6.850 -4.994 1.00 98.75 91 LYS A CA 1
ATOM 712 C C . LYS A 1 91 ? -8.598 5.728 -4.929 1.00 98.75 91 LYS A C 1
ATOM 714 O O . LYS A 1 91 ? -7.993 5.425 -5.954 1.00 98.75 91 LYS A O 1
ATOM 719 N N . ALA A 1 92 ? -8.414 5.106 -3.765 1.00 98.75 92 ALA A N 1
ATOM 720 C CA . ALA A 1 92 ? -7.466 4.007 -3.603 1.00 98.75 92 ALA A CA 1
ATOM 721 C C . ALA A 1 92 ? -7.837 2.803 -4.488 1.00 98.75 92 ALA A C 1
ATOM 723 O O . ALA A 1 92 ? -6.985 2.290 -5.210 1.00 98.75 92 ALA A O 1
ATOM 724 N N . TYR A 1 93 ? -9.113 2.411 -4.527 1.00 98.81 93 TYR A N 1
ATOM 725 C CA . TYR A 1 93 ? -9.572 1.329 -5.402 1.00 98.81 93 TYR A CA 1
ATOM 726 C C . TYR A 1 93 ? -9.403 1.648 -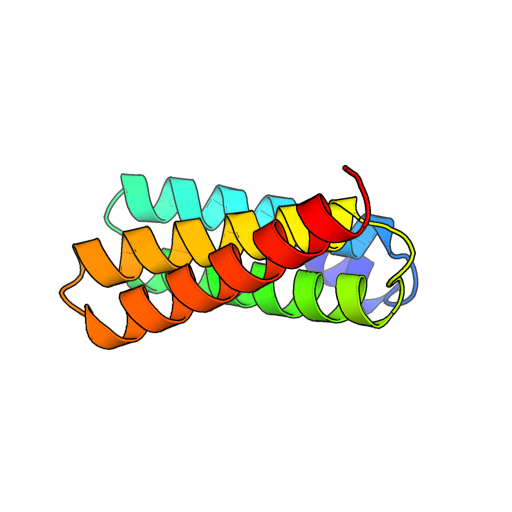6.887 1.00 98.81 93 TYR A C 1
ATOM 728 O O . TYR A 1 93 ? -8.981 0.778 -7.642 1.00 98.81 93 TYR A O 1
ATOM 736 N N . ARG A 1 94 ? -9.663 2.888 -7.321 1.00 98.81 94 ARG A N 1
ATOM 737 C CA . ARG A 1 94 ? -9.410 3.288 -8.714 1.00 98.81 94 ARG A CA 1
ATOM 738 C C . ARG A 1 94 ? -7.932 3.218 -9.084 1.00 98.81 94 ARG A C 1
ATOM 740 O O . ARG A 1 94 ? -7.621 2.842 -10.208 1.00 98.81 94 ARG A O 1
ATOM 747 N N . GLN A 1 95 ? -7.031 3.558 -8.162 1.00 98.69 95 GLN A N 1
ATOM 748 C CA . GLN A 1 95 ? -5.592 3.406 -8.396 1.00 98.69 95 GLN A CA 1
ATOM 749 C C . GLN A 1 95 ? -5.199 1.932 -8.547 1.00 98.69 95 GLN A C 1
ATOM 751 O O . GLN A 1 95 ? -4.447 1.609 -9.462 1.00 98.69 95 GLN A O 1
ATOM 756 N N . ALA A 1 96 ? -5.735 1.042 -7.703 1.00 98.69 96 ALA A N 1
ATOM 757 C CA . ALA A 1 96 ? -5.524 -0.401 -7.841 1.00 98.69 96 ALA A CA 1
ATOM 758 C C . ALA A 1 96 ? -6.052 -0.922 -9.189 1.00 98.69 96 ALA A C 1
ATOM 760 O O . ALA A 1 96 ? -5.297 -1.525 -9.946 1.00 98.69 96 ALA A O 1
ATOM 761 N N . LEU A 1 97 ? -7.300 -0.588 -9.534 1.00 98.69 97 LEU A N 1
ATOM 762 C CA . LEU A 1 97 ? -7.932 -0.996 -10.789 1.00 98.69 97 LEU A CA 1
ATOM 763 C C . LEU A 1 97 ? -7.125 -0.547 -12.011 1.00 98.69 97 LEU A C 1
ATOM 765 O O . LEU A 1 97 ? -6.857 -1.349 -12.894 1.00 98.69 97 LEU A O 1
ATOM 769 N N . GLN A 1 98 ? -6.683 0.712 -12.044 1.00 98.44 98 GLN A N 1
ATOM 770 C CA . GLN A 1 98 ? -5.892 1.236 -13.157 1.00 98.44 98 GLN A CA 1
ATOM 771 C C . GLN A 1 98 ? -4.567 0.475 -13.347 1.00 98.44 98 GLN A C 1
ATOM 773 O O . GLN A 1 98 ? -4.092 0.325 -14.475 1.00 98.44 98 GLN A O 1
ATOM 778 N N . LEU A 1 99 ? -3.930 0.043 -12.256 1.00 98.00 99 LEU A N 1
ATOM 779 C CA . LEU A 1 99 ? -2.698 -0.745 -12.316 1.00 98.00 99 LEU A CA 1
ATOM 780 C C . LEU A 1 99 ? -2.973 -2.155 -12.845 1.00 98.00 99 LEU A C 1
ATOM 782 O O . LEU A 1 99 ? -2.248 -2.610 -13.729 1.00 98.00 99 LEU A O 1
ATOM 786 N N . ASP A 1 100 ? -4.031 -2.801 -12.359 1.00 97.88 100 ASP A N 1
ATOM 787 C CA . ASP A 1 100 ? -4.420 -4.146 -12.787 1.00 97.88 100 ASP A CA 1
ATOM 788 C C . ASP A 1 100 ? -4.878 -4.171 -14.256 1.00 97.88 100 ASP A C 1
ATOM 790 O O . ASP A 1 100 ? -4.453 -5.037 -15.017 1.00 97.88 100 ASP A O 1
ATOM 794 N N . GLU A 1 101 ? -5.657 -3.180 -14.703 1.00 97.81 101 GLU A N 1
ATOM 795 C CA . GLU A 1 101 ? -6.063 -3.028 -16.110 1.00 97.81 101 GLU A CA 1
ATOM 796 C C . GLU A 1 101 ? -4.853 -2.904 -17.043 1.00 97.81 101 GLU A C 1
ATOM 798 O O . GLU A 1 101 ? -4.812 -3.528 -18.105 1.00 97.81 101 GLU A O 1
ATOM 803 N N . ARG A 1 102 ? -3.837 -2.127 -16.642 1.00 95.00 102 ARG A N 1
ATOM 804 C CA . ARG A 1 102 ? -2.587 -2.011 -17.407 1.00 95.00 102 ARG A CA 1
ATOM 805 C C . ARG A 1 102 ? -1.820 -3.326 -17.444 1.00 95.00 102 ARG A C 1
ATOM 807 O O . ARG A 1 102 ? -1.323 -3.690 -18.502 1.00 95.00 102 ARG A O 1
ATOM 814 N N . LEU A 1 103 ? -1.745 -4.044 -16.323 1.00 94.94 103 LEU A N 1
ATOM 815 C CA . LEU A 1 103 ? -1.075 -5.344 -16.263 1.00 94.94 103 LEU A CA 1
ATOM 816 C C . LEU A 1 103 ? -1.740 -6.372 -17.180 1.00 94.94 103 LEU A C 1
ATOM 818 O O . LEU A 1 103 ? -1.033 -7.062 -17.906 1.00 94.94 103 LEU A O 1
ATOM 822 N N . VAL A 1 104 ? -3.074 -6.436 -17.198 1.00 96.06 104 VAL A N 1
ATOM 823 C CA . VAL A 1 104 ? -3.823 -7.315 -18.112 1.00 96.06 104 VAL A CA 1
ATOM 824 C C . VAL A 1 104 ? -3.602 -6.913 -19.572 1.00 96.06 104 VAL A C 1
ATOM 826 O O . VAL A 1 104 ? -3.415 -7.772 -20.424 1.00 96.06 104 VAL A O 1
ATOM 829 N N . ALA A 1 105 ? -3.581 -5.614 -19.882 1.00 94.69 105 ALA A N 1
ATOM 830 C CA . ALA A 1 105 ? -3.341 -5.146 -21.248 1.00 94.69 105 ALA A CA 1
ATOM 831 C C . ALA A 1 105 ? -1.911 -5.439 -21.747 1.00 94.69 105 ALA A C 1
ATOM 833 O O . ALA A 1 105 ? -1.712 -5.694 -22.934 1.00 94.69 105 ALA A O 1
ATOM 834 N N . GLU A 1 106 ? -0.917 -5.391 -20.857 1.00 91.69 106 GLU A N 1
ATOM 835 C CA . GLU A 1 106 ? 0.486 -5.706 -21.160 1.00 91.69 106 GLU A CA 1
ATOM 836 C C . GLU A 1 106 ? 0.758 -7.225 -21.200 1.00 91.69 106 GLU A C 1
ATOM 838 O O . GLU A 1 106 ? 1.704 -7.661 -21.862 1.00 91.69 106 GLU A O 1
ATOM 843 N N . HIS A 1 107 ? -0.076 -8.028 -20.528 1.00 85.12 107 HIS A N 1
ATOM 844 C CA . HIS A 1 107 ? 0.045 -9.484 -20.399 1.00 85.12 107 HIS A CA 1
ATOM 845 C C . HIS A 1 107 ? -1.321 -10.189 -20.588 1.00 85.12 107 HIS A C 1
ATOM 847 O O . HIS A 1 107 ? -1.926 -10.605 -19.596 1.00 85.12 107 HIS A O 1
ATOM 853 N N . PRO A 1 108 ? -1.814 -10.299 -21.837 1.00 73.12 108 PRO A N 1
ATOM 854 C CA . PRO A 1 108 ? -3.136 -10.851 -22.154 1.00 73.12 108 PRO A CA 1
ATOM 855 C C . PRO A 1 108 ? -3.262 -12.369 -21.959 1.00 73.12 108 PRO A C 1
ATOM 857 O O . PRO A 1 108 ? -2.235 -13.084 -22.041 1.00 73.12 108 PRO A O 1
#

Mean predicted aligned error: 4.27 Å